Protein AF-A0A3S2BRG9-F1 (afdb_monomer_lite)

Structure (mmCIF, N/CA/C/O backbone):
data_AF-A0A3S2BRG9-F1
#
_entry.id   AF-A0A3S2BRG9-F1
#
loop_
_atom_site.group_PDB
_atom_site.id
_atom_site.type_symbol
_atom_site.label_atom_id
_atom_site.label_alt_id
_atom_site.label_comp_id
_atom_site.label_asym_id
_atom_site.label_entity_id
_atom_site.label_seq_id
_atom_site.pdbx_PDB_ins_code
_atom_site.Cartn_x
_atom_site.Cartn_y
_atom_site.Cartn_z
_atom_site.occupancy
_atom_site.B_iso_or_equiv
_atom_site.auth_seq_id
_atom_site.auth_comp_id
_atom_site.auth_asym_id
_atom_site.auth_atom_id
_atom_site.pdbx_PDB_model_num
ATOM 1 N N . MET A 1 1 ? -23.750 15.335 -2.236 1.00 50.31 1 MET A N 1
ATOM 2 C CA . MET A 1 1 ? -22.469 14.600 -2.265 1.00 50.31 1 MET A CA 1
ATOM 3 C C . MET A 1 1 ? -22.283 14.065 -0.864 1.00 50.31 1 MET A C 1
ATOM 5 O O . MET A 1 1 ? -21.958 14.849 0.019 1.00 50.31 1 MET A O 1
ATOM 9 N N . ASP A 1 2 ? -22.648 12.805 -0.635 1.00 56.81 2 ASP A N 1
ATOM 10 C CA . ASP A 1 2 ? -22.687 12.259 0.721 1.00 56.81 2 ASP A CA 1
ATOM 11 C C . ASP A 1 2 ? -21.275 12.210 1.299 1.00 56.81 2 ASP A C 1
ATOM 13 O O . ASP A 1 2 ? -20.346 11.642 0.721 1.00 56.81 2 ASP A O 1
ATOM 17 N N . MET A 1 3 ? -21.104 12.907 2.416 1.00 68.31 3 MET A N 1
ATOM 18 C CA . MET A 1 3 ? -19.856 12.940 3.158 1.00 68.31 3 MET A CA 1
ATOM 19 C C . MET A 1 3 ? -19.737 11.618 3.906 1.00 68.31 3 MET A C 1
ATOM 21 O O . MET A 1 3 ? -20.482 11.385 4.856 1.00 68.31 3 MET A O 1
ATOM 25 N N . GLU A 1 4 ? -18.812 10.754 3.481 1.00 81.81 4 GLU A N 1
ATOM 26 C CA . GLU A 1 4 ? -18.535 9.513 4.207 1.00 81.81 4 GLU A CA 1
ATOM 27 C C . GLU A 1 4 ? -18.210 9.837 5.674 1.00 81.81 4 GLU A C 1
ATOM 29 O O . GLU A 1 4 ? -17.342 10.686 5.934 1.00 81.81 4 GLU A O 1
ATOM 34 N N . PRO A 1 5 ? -18.894 9.194 6.639 1.00 88.06 5 PRO A N 1
ATOM 35 C CA . PRO A 1 5 ? -18.699 9.486 8.049 1.00 88.06 5 PRO A CA 1
ATOM 36 C C . PRO A 1 5 ? -17.269 9.144 8.474 1.00 88.06 5 PRO A C 1
ATOM 38 O O . PRO A 1 5 ? -16.594 8.307 7.869 1.00 88.06 5 PRO A O 1
ATOM 41 N N . ILE A 1 6 ? -16.797 9.783 9.544 1.00 89.75 6 ILE A N 1
ATOM 42 C CA . ILE A 1 6 ? -15.496 9.444 10.123 1.00 89.75 6 ILE A CA 1
ATOM 43 C C . ILE A 1 6 ? -15.583 8.091 10.826 1.00 89.75 6 ILE A C 1
ATOM 45 O O . ILE A 1 6 ? -16.493 7.826 11.614 1.00 89.75 6 ILE A O 1
ATOM 49 N N . GLN A 1 7 ? -14.602 7.240 10.548 1.00 93.06 7 GLN A N 1
ATOM 50 C CA . GLN A 1 7 ? -14.466 5.930 11.158 1.00 93.06 7 GLN A CA 1
ATOM 51 C C . GLN A 1 7 ? -14.282 6.038 12.675 1.00 93.06 7 GLN A C 1
ATOM 53 O O . GLN A 1 7 ? -13.471 6.815 13.182 1.00 93.06 7 GLN A O 1
ATOM 58 N N . SER A 1 8 ? -15.029 5.214 13.402 1.00 91.94 8 SER A N 1
ATOM 59 C CA . SER A 1 8 ? -14.998 5.121 14.860 1.00 91.94 8 SER A CA 1
ATOM 60 C C . SER A 1 8 ? -15.236 3.679 15.306 1.00 91.94 8 SER A C 1
ATOM 62 O O . SER A 1 8 ? -15.561 2.812 14.497 1.00 91.94 8 SER A O 1
ATOM 64 N N . LYS A 1 9 ? -15.139 3.401 16.609 1.00 89.50 9 LYS A N 1
ATOM 65 C CA . LYS A 1 9 ? -15.465 2.065 17.139 1.00 89.50 9 LYS A CA 1
ATOM 66 C C . LYS A 1 9 ? -16.903 1.651 16.791 1.00 89.50 9 LYS A C 1
ATOM 68 O O . LYS A 1 9 ? -17.124 0.526 16.348 1.00 89.50 9 LYS A O 1
ATOM 73 N N . ALA A 1 10 ? -17.852 2.587 16.859 1.00 90.88 10 ALA A N 1
ATOM 74 C CA . ALA A 1 10 ? -19.269 2.340 16.588 1.00 90.88 10 ALA A CA 1
ATOM 75 C C . ALA A 1 10 ? -19.609 2.230 15.091 1.00 90.88 10 ALA A C 1
ATOM 77 O O . ALA A 1 10 ? -20.428 1.401 14.709 1.00 90.88 10 ALA A O 1
ATOM 78 N N . ALA A 1 11 ? -18.961 3.020 14.229 1.00 90.50 11 ALA A N 1
ATOM 79 C CA . ALA A 1 11 ? -19.338 3.131 12.819 1.00 90.50 11 ALA A CA 1
ATOM 80 C C . ALA A 1 11 ? -18.137 2.975 11.881 1.00 90.50 11 ALA A C 1
ATOM 82 O O . ALA A 1 11 ? -17.040 3.462 12.153 1.00 90.50 11 ALA A O 1
ATOM 83 N N . GLN A 1 12 ? -18.341 2.276 10.766 1.00 91.31 12 GLN A N 1
ATOM 84 C CA . GLN A 1 12 ? -17.346 2.207 9.701 1.00 91.31 12 GLN A CA 1
ATOM 85 C C . GLN A 1 12 ? -17.463 3.435 8.796 1.00 91.31 12 GLN A C 1
ATOM 87 O O . GLN A 1 12 ? -18.568 3.877 8.492 1.00 91.31 12 GLN A O 1
ATOM 92 N N . GLY A 1 13 ? -16.322 3.962 8.362 1.00 92.06 13 GLY A N 1
ATOM 93 C CA . GLY A 1 13 ? -16.256 5.172 7.557 1.00 92.06 13 GLY A CA 1
ATOM 94 C C . GLY A 1 13 ? -14.854 5.399 7.001 1.00 92.06 13 GLY A C 1
ATOM 95 O O . GLY A 1 13 ? -14.056 4.459 6.926 1.00 92.06 13 GLY A O 1
ATOM 96 N N . ARG A 1 14 ? -14.541 6.642 6.638 1.00 91.88 14 ARG A N 1
ATOM 97 C CA . ARG A 1 14 ? -13.192 7.049 6.212 1.00 91.88 14 ARG A CA 1
ATOM 98 C C . ARG A 1 14 ? -12.311 7.422 7.403 1.00 91.88 14 ARG A C 1
ATOM 100 O O . ARG A 1 14 ? -12.810 7.820 8.456 1.00 91.88 14 ARG A O 1
ATOM 107 N N . VAL A 1 15 ? -10.994 7.380 7.221 1.00 91.25 15 VAL A N 1
ATOM 108 C CA . VAL A 1 15 ? -10.064 7.956 8.208 1.00 91.25 15 VAL A CA 1
ATOM 109 C C . VAL A 1 15 ? -10.177 9.487 8.179 1.00 91.25 15 VAL A C 1
ATOM 111 O O . VAL A 1 15 ? -10.446 10.081 7.130 1.00 91.25 15 VAL A O 1
ATOM 114 N N . ALA A 1 16 ? -9.986 10.142 9.324 1.00 88.50 16 ALA A N 1
ATOM 115 C CA . ALA A 1 16 ? -10.118 11.595 9.460 1.00 88.50 16 ALA A CA 1
ATOM 116 C C . ALA A 1 16 ? -9.205 12.385 8.505 1.00 88.50 16 ALA A C 1
ATOM 118 O O . ALA A 1 16 ? -9.639 13.386 7.935 1.00 88.50 16 ALA A O 1
ATOM 119 N N . ASP A 1 17 ? -7.985 11.893 8.278 1.00 86.25 17 ASP A N 1
ATOM 120 C CA . ASP A 1 17 ? -6.964 12.474 7.398 1.00 86.25 17 ASP A CA 1
ATOM 121 C C . ASP A 1 17 ? -7.082 12.028 5.923 1.00 86.25 17 ASP A C 1
ATOM 123 O O . ASP A 1 17 ? -6.202 12.327 5.115 1.00 86.25 17 ASP A O 1
ATOM 127 N N . ALA A 1 18 ? -8.140 11.299 5.555 1.00 87.56 18 ALA A N 1
ATOM 128 C CA . ALA A 1 18 ? -8.406 10.902 4.174 1.00 87.56 18 ALA A CA 1
ATOM 129 C C . ALA A 1 18 ? -9.167 11.999 3.398 1.00 87.56 18 ALA A C 1
ATOM 131 O O . ALA A 1 18 ? -10.118 12.571 3.944 1.00 87.56 18 ALA A O 1
ATOM 132 N N . PRO A 1 19 ? -8.836 12.256 2.115 1.00 84.88 19 PRO A N 1
ATOM 133 C CA . PRO A 1 19 ? -9.610 13.155 1.260 1.00 84.88 19 PRO A CA 1
ATOM 134 C C . PRO A 1 19 ? -11.066 12.692 1.093 1.00 84.88 19 PRO A C 1
ATOM 136 O O . PRO A 1 19 ? -11.342 11.501 0.925 1.00 84.88 19 PRO A O 1
ATOM 139 N N . ASN A 1 20 ? -12.008 13.639 1.077 1.00 78.88 20 ASN A N 1
ATOM 140 C CA . ASN A 1 20 ? -13.418 13.345 0.798 1.00 78.88 20 ASN A CA 1
ATOM 141 C C . ASN A 1 20 ? -13.616 12.922 -0.668 1.00 78.88 20 ASN A C 1
ATOM 143 O O . ASN A 1 20 ? -12.963 13.448 -1.567 1.00 78.88 20 ASN A O 1
ATOM 147 N N . GLY A 1 21 ? -14.537 11.986 -0.924 1.00 78.06 21 GLY A N 1
ATOM 148 C CA . GLY A 1 21 ? -14.906 11.575 -2.288 1.00 78.06 21 GLY A CA 1
ATOM 149 C C . GLY A 1 21 ? -13.833 10.778 -3.046 1.00 78.06 21 GLY A C 1
ATOM 150 O O . GLY A 1 21 ? -13.933 10.601 -4.266 1.00 78.06 21 GLY A O 1
ATOM 151 N N . HIS A 1 22 ? -12.805 10.279 -2.353 1.00 86.25 22 HIS A N 1
ATOM 152 C CA . HIS A 1 22 ? -11.752 9.484 -2.979 1.00 86.25 22 HIS A CA 1
ATOM 153 C C . HIS A 1 22 ?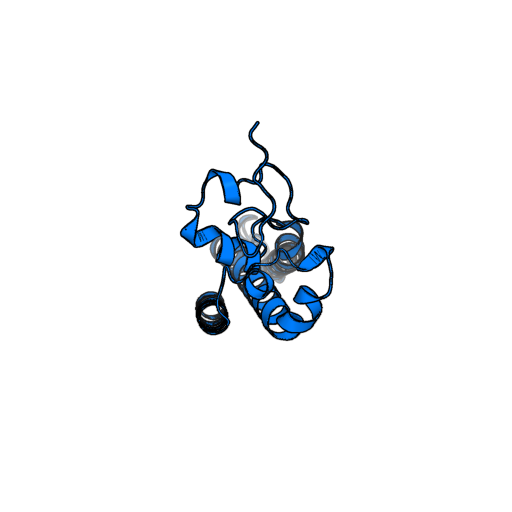 -12.320 8.211 -3.636 1.00 86.25 22 HIS A C 1
ATOM 155 O O . HIS A 1 22 ? -13.281 7.616 -3.147 1.00 86.25 22 HIS A O 1
ATOM 161 N N . TRP A 1 23 ? -11.729 7.778 -4.755 1.00 88.19 23 TRP A N 1
ATOM 162 C CA . TRP A 1 23 ? -12.231 6.640 -5.542 1.00 88.19 23 TRP A CA 1
ATOM 163 C C . TRP A 1 23 ? -12.308 5.338 -4.731 1.00 88.19 23 TRP A C 1
ATOM 165 O O . TRP A 1 23 ? -13.226 4.552 -4.932 1.00 88.19 23 TRP A O 1
ATOM 175 N N . VAL A 1 24 ? -11.401 5.158 -3.764 1.00 89.00 24 VAL A N 1
ATOM 176 C CA . VAL A 1 24 ? -11.377 4.025 -2.820 1.00 89.00 24 VAL A CA 1
ATOM 177 C C . VAL A 1 24 ? -12.746 3.802 -2.176 1.00 89.00 24 VAL A C 1
ATOM 179 O O . VAL A 1 24 ? -13.233 2.677 -2.159 1.00 89.00 24 VAL A O 1
ATOM 182 N N . TYR A 1 25 ? -13.395 4.872 -1.714 1.00 89.06 25 TYR A N 1
ATOM 183 C CA . TYR A 1 25 ? -14.687 4.798 -1.027 1.00 89.06 25 TYR A CA 1
ATOM 184 C C . TYR A 1 25 ? -15.878 4.708 -1.994 1.00 89.06 25 TYR A C 1
ATOM 186 O O . TYR A 1 25 ? -16.968 4.323 -1.594 1.00 89.06 25 TYR A O 1
ATOM 194 N N . ARG A 1 26 ? -15.680 5.033 -3.277 1.00 88.38 26 ARG A N 1
ATOM 195 C CA . ARG A 1 26 ? -16.727 4.937 -4.307 1.00 88.38 26 ARG A CA 1
ATOM 196 C C . ARG A 1 26 ? -16.772 3.572 -4.988 1.00 88.38 26 ARG A C 1
ATOM 198 O O . ARG A 1 26 ? -17.836 3.148 -5.419 1.00 88.38 26 ARG A O 1
ATOM 205 N N . VAL A 1 27 ? -15.617 2.923 -5.123 1.00 91.25 27 VAL A N 1
ATOM 206 C CA . VAL A 1 27 ? -15.453 1.720 -5.951 1.00 91.25 27 VAL A CA 1
ATOM 207 C C . VAL A 1 27 ? -15.308 0.457 -5.107 1.00 91.25 27 VAL A C 1
ATOM 209 O O . VAL A 1 27 ? -15.867 -0.577 -5.463 1.00 91.25 27 VAL A O 1
ATOM 212 N N . LEU A 1 28 ? -14.556 0.503 -4.002 1.00 92.56 28 LEU A N 1
ATOM 213 C CA . LEU A 1 28 ? -14.306 -0.702 -3.213 1.00 92.56 28 LEU A CA 1
ATOM 214 C C . LEU A 1 28 ? -15.495 -1.024 -2.299 1.00 92.56 28 LEU A C 1
ATOM 216 O O . LEU A 1 28 ? -16.104 -0.112 -1.734 1.00 92.56 28 LEU A O 1
ATOM 220 N N . PRO A 1 29 ? -15.797 -2.314 -2.071 1.00 93.56 29 PRO A N 1
ATOM 221 C CA . PRO A 1 29 ? -16.812 -2.711 -1.106 1.00 93.56 29 PRO A CA 1
ATOM 222 C C . PRO A 1 29 ? -16.367 -2.365 0.320 1.00 93.56 29 PRO A C 1
ATOM 224 O O . PRO A 1 29 ? -15.176 -2.408 0.646 1.00 93.56 29 PRO A O 1
ATOM 227 N N . ARG A 1 30 ? -17.333 -2.094 1.209 1.00 91.06 30 ARG A N 1
ATOM 228 C CA . ARG A 1 30 ? -17.068 -1.700 2.607 1.00 91.06 30 ARG A CA 1
ATOM 229 C C . ARG A 1 30 ? -16.183 -2.690 3.369 1.00 91.06 30 ARG A C 1
ATOM 231 O O . ARG A 1 30 ? -15.407 -2.278 4.223 1.00 91.06 30 ARG A O 1
ATOM 238 N N . SER A 1 31 ? -16.224 -3.980 3.043 1.00 92.50 31 SER A N 1
ATOM 239 C CA . SER A 1 31 ? -15.360 -4.999 3.658 1.00 92.50 31 SER A CA 1
ATOM 240 C C . SER A 1 31 ? -13.862 -4.798 3.381 1.00 92.50 31 SER A C 1
ATOM 242 O O . SER A 1 31 ? -13.035 -5.201 4.198 1.00 92.50 31 SER A O 1
ATOM 244 N N . VAL A 1 32 ? -13.503 -4.163 2.261 1.00 94.94 32 VAL A N 1
ATOM 245 C CA . VAL A 1 32 ? -12.109 -3.941 1.834 1.00 94.94 32 VAL A CA 1
ATOM 246 C C . VAL A 1 32 ? -11.562 -2.606 2.343 1.00 94.94 32 VAL A C 1
ATOM 248 O O . V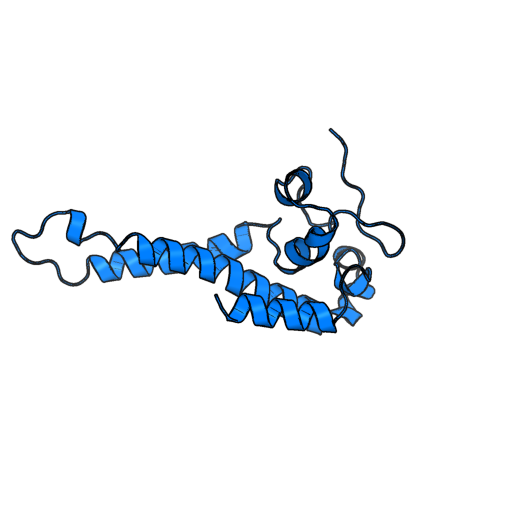AL A 1 32 ? -10.348 -2.438 2.460 1.00 94.94 32 VAL A O 1
ATOM 251 N N . TRP A 1 33 ? -12.438 -1.668 2.716 1.00 94.81 33 TRP A N 1
ATOM 252 C CA . TRP A 1 33 ? -12.039 -0.333 3.167 1.00 94.81 33 TRP A CA 1
ATOM 253 C C . TRP A 1 33 ? -10.982 -0.334 4.275 1.00 94.81 33 TRP A C 1
ATOM 255 O O . TRP A 1 33 ? -10.022 0.417 4.127 1.00 94.81 33 TRP A O 1
ATOM 265 N N . PRO A 1 34 ? -11.069 -1.163 5.337 1.00 95.31 34 PRO A N 1
ATOM 266 C CA . PRO A 1 34 ? -10.060 -1.155 6.392 1.00 95.31 34 PRO A CA 1
ATOM 267 C C . PRO A 1 34 ? -8.658 -1.468 5.854 1.00 95.31 34 PRO A C 1
ATOM 269 O O . PRO A 1 34 ? -7.695 -0.833 6.261 1.00 95.31 34 PRO A O 1
ATOM 272 N N . TYR A 1 35 ? -8.537 -2.378 4.885 1.00 96.50 35 TYR A N 1
ATOM 273 C CA . TYR A 1 35 ? -7.253 -2.746 4.279 1.00 96.50 35 TYR A CA 1
ATOM 274 C C . TYR A 1 35 ? -6.744 -1.685 3.304 1.00 96.50 35 TYR A C 1
ATOM 276 O O . TYR A 1 35 ? -5.568 -1.335 3.336 1.00 96.50 35 TYR A O 1
ATOM 284 N N . ALA A 1 36 ? -7.631 -1.107 2.489 1.00 95.19 36 ALA A N 1
ATOM 285 C CA . ALA A 1 36 ? -7.275 0.008 1.612 1.00 95.19 36 ALA A CA 1
ATOM 286 C C . ALA A 1 36 ? -6.809 1.240 2.414 1.00 95.19 36 ALA A C 1
ATOM 288 O O . ALA A 1 36 ? -5.879 1.937 2.005 1.00 95.19 36 ALA A O 1
ATOM 289 N N . GLN A 1 37 ? -7.425 1.477 3.577 1.00 95.31 37 GLN A N 1
ATOM 290 C CA . GLN A 1 37 ? -7.035 2.525 4.518 1.00 95.31 37 GLN A CA 1
ATOM 291 C C . GLN A 1 37 ? -5.696 2.220 5.201 1.00 95.31 37 GLN A C 1
ATOM 293 O O . GLN A 1 37 ? -4.876 3.130 5.298 1.00 95.31 37 GLN A O 1
ATOM 298 N N . LEU A 1 38 ? -5.445 0.972 5.625 1.00 96.06 38 LEU A N 1
ATOM 299 C CA . LEU A 1 38 ? -4.140 0.543 6.157 1.00 96.06 38 LEU A CA 1
ATOM 300 C C . LEU A 1 38 ? -3.028 0.742 5.118 1.00 96.06 38 LEU A C 1
ATOM 302 O O . LEU A 1 38 ? -1.996 1.346 5.406 1.00 96.06 38 LEU A O 1
ATOM 306 N N . ALA A 1 39 ? -3.286 0.337 3.872 1.00 96.06 39 ALA A N 1
ATOM 307 C CA . ALA A 1 39 ? -2.349 0.486 2.764 1.00 96.06 39 ALA A CA 1
ATOM 308 C C . ALA A 1 39 ? -2.223 1.923 2.227 1.00 96.06 39 ALA A C 1
ATOM 310 O O . ALA A 1 39 ? -1.436 2.170 1.312 1.00 96.06 39 ALA A O 1
ATOM 311 N N . ARG A 1 40 ? -2.997 2.875 2.763 1.00 94.94 40 ARG A N 1
ATOM 312 C CA . ARG A 1 40 ? -3.017 4.282 2.331 1.00 94.94 40 ARG A CA 1
ATOM 313 C C . ARG A 1 40 ? -3.347 4.468 0.844 1.00 94.94 40 ARG A C 1
ATOM 315 O O . ARG A 1 40 ? -2.907 5.444 0.238 1.00 94.94 40 ARG A O 1
ATOM 322 N N . TRP A 1 41 ? -4.155 3.587 0.249 1.00 93.88 41 TRP A N 1
ATOM 323 C CA . TRP A 1 41 ? -4.575 3.710 -1.159 1.00 93.88 41 TRP A CA 1
ATOM 324 C C . TRP A 1 41 ? -5.392 4.977 -1.429 1.00 93.88 41 TRP A C 1
ATOM 326 O O . TRP A 1 41 ? -5.440 5.471 -2.552 1.00 93.88 41 TRP A O 1
ATOM 336 N N . ASP A 1 42 ? -6.000 5.525 -0.384 1.00 91.88 42 ASP A N 1
ATOM 337 C CA . ASP A 1 42 ? -6.721 6.791 -0.369 1.00 91.88 42 ASP A CA 1
ATOM 338 C C . ASP A 1 42 ? -5.822 8.042 -0.304 1.00 91.88 42 ASP A C 1
ATOM 340 O O . ASP A 1 42 ? -6.321 9.160 -0.423 1.00 91.88 42 ASP A O 1
ATOM 344 N N . ARG A 1 43 ? -4.502 7.875 -0.128 1.00 91.38 43 ARG A N 1
ATOM 345 C CA . ARG A 1 43 ? -3.497 8.956 -0.069 1.00 91.38 43 ARG A CA 1
ATOM 346 C C . ARG A 1 43 ? -2.342 8.656 -1.035 1.00 91.38 43 ARG A C 1
ATOM 348 O O . ARG A 1 43 ? -1.259 8.244 -0.606 1.00 91.38 43 ARG A O 1
ATOM 355 N N . PRO A 1 44 ? -2.548 8.866 -2.348 1.00 89.50 44 PRO A N 1
ATOM 356 C CA . PRO A 1 44 ? -1.680 8.301 -3.375 1.00 89.50 44 PRO A CA 1
ATOM 357 C C . PRO A 1 44 ? -0.265 8.879 -3.424 1.00 89.50 44 PRO A C 1
ATOM 359 O O . PRO A 1 44 ? 0.659 8.199 -3.864 1.00 89.50 44 PRO A O 1
ATOM 362 N N . ILE A 1 45 ? -0.073 10.091 -2.896 1.00 93.44 45 ILE A N 1
ATOM 363 C CA . ILE A 1 45 ? 1.224 10.784 -2.837 1.00 93.44 45 ILE A CA 1
ATOM 364 C C . ILE A 1 45 ? 2.319 9.861 -2.283 1.00 93.44 45 ILE A C 1
ATOM 366 O O . ILE A 1 45 ? 3.438 9.841 -2.784 1.00 93.44 45 ILE A O 1
ATOM 370 N N . GLY A 1 46 ? 1.992 9.047 -1.276 1.00 93.19 46 GLY A N 1
ATOM 371 C CA . GLY A 1 46 ? 2.966 8.192 -0.614 1.00 93.19 46 GLY A CA 1
ATOM 372 C C . GLY A 1 46 ? 3.615 7.135 -1.512 1.00 93.19 46 GLY A C 1
ATOM 373 O O . GLY A 1 46 ? 4.827 6.941 -1.427 1.00 93.19 46 GLY A O 1
ATOM 374 N N . TRP A 1 47 ? 2.835 6.445 -2.347 1.00 94.94 47 TRP A N 1
ATOM 375 C CA . TRP A 1 47 ? 3.375 5.437 -3.268 1.00 94.94 47 TRP A CA 1
ATOM 376 C C . TRP A 1 47 ? 3.856 6.065 -4.579 1.00 94.94 47 TRP A C 1
ATOM 378 O O . TRP A 1 47 ? 4.780 5.541 -5.190 1.00 94.94 47 TRP A O 1
ATOM 388 N N . GLN A 1 48 ? 3.322 7.227 -4.975 1.00 96.38 48 GLN A N 1
ATOM 389 C CA . GLN A 1 48 ? 3.844 8.001 -6.107 1.00 96.38 48 GLN A CA 1
ATOM 390 C C . GLN A 1 48 ? 5.293 8.436 -5.861 1.00 96.38 48 GLN A C 1
ATOM 392 O O . GLN A 1 48 ? 6.140 8.264 -6.732 1.00 96.38 48 GLN A O 1
ATOM 397 N N . LEU A 1 49 ? 5.595 8.938 -4.657 1.00 96.38 49 LEU A N 1
ATOM 398 C CA . LEU A 1 49 ? 6.958 9.317 -4.269 1.00 96.38 49 LEU A CA 1
ATOM 399 C C . LEU A 1 49 ? 7.939 8.137 -4.299 1.00 96.38 49 LEU A C 1
ATOM 401 O O . LEU A 1 49 ? 9.122 8.348 -4.541 1.00 96.38 49 LEU A O 1
ATOM 405 N N . LEU A 1 50 ? 7.458 6.910 -4.074 1.00 95.88 50 LEU A N 1
ATOM 406 C CA . LEU A 1 50 ? 8.274 5.702 -4.190 1.00 95.88 50 LEU A CA 1
ATOM 407 C C . LEU A 1 50 ? 8.459 5.276 -5.656 1.00 95.88 50 LEU A C 1
ATOM 409 O O . LEU A 1 50 ? 9.531 4.821 -6.035 1.00 95.88 50 LEU A O 1
ATOM 413 N N . LEU A 1 51 ? 7.430 5.459 -6.485 1.00 97.81 51 LEU A N 1
ATOM 414 C CA . LEU A 1 51 ? 7.417 5.065 -7.892 1.00 97.81 51 LEU A CA 1
ATOM 415 C C . LEU A 1 51 ? 8.342 5.911 -8.775 1.00 97.81 51 LEU A C 1
ATOM 417 O O . LEU A 1 51 ? 9.046 5.365 -9.623 1.00 97.81 51 LEU A O 1
ATOM 421 N N . TRP A 1 52 ? 8.324 7.236 -8.597 1.00 97.19 52 TRP A N 1
ATOM 422 C CA . TRP A 1 52 ? 9.059 8.168 -9.461 1.00 97.19 52 TRP A CA 1
ATOM 423 C C . TRP A 1 52 ? 10.558 7.840 -9.566 1.00 97.19 52 TRP A C 1
ATOM 425 O O . TRP A 1 52 ? 11.038 7.686 -10.693 1.00 97.19 52 TRP A O 1
ATOM 435 N N . PRO A 1 53 ? 11.294 7.644 -8.451 1.00 96.69 53 PRO A N 1
ATOM 436 C CA . PRO A 1 53 ? 12.693 7.233 -8.511 1.00 96.69 53 PRO A CA 1
ATOM 437 C C . PRO A 1 53 ? 12.896 5.898 -9.232 1.00 96.69 53 PRO A C 1
ATOM 439 O O . PRO A 1 53 ? 13.819 5.783 -10.032 1.00 96.69 53 PRO A O 1
ATOM 442 N N . CYS A 1 54 ? 12.024 4.906 -9.014 1.00 96.69 54 CYS A N 1
ATOM 443 C CA . CYS A 1 54 ? 12.129 3.604 -9.677 1.00 96.69 54 CYS A CA 1
ATOM 444 C C . CYS A 1 54 ? 12.009 3.720 -11.202 1.00 96.69 54 CYS A C 1
ATOM 446 O O . CYS A 1 54 ? 12.791 3.116 -11.935 1.00 96.69 54 CYS A O 1
ATOM 448 N N . TRP A 1 55 ? 11.060 4.518 -11.693 1.00 97.62 55 TRP A N 1
ATOM 449 C CA . TRP A 1 55 ? 10.894 4.738 -13.130 1.00 97.62 55 TRP A CA 1
ATOM 450 C C . TRP A 1 55 ? 12.034 5.554 -13.741 1.00 97.62 55 TRP A C 1
ATOM 452 O O . TRP A 1 55 ? 12.469 5.238 -14.848 1.00 97.62 55 TRP A O 1
ATOM 462 N N . TRP A 1 56 ? 12.573 6.544 -13.024 1.00 96.81 56 TRP A N 1
ATOM 463 C CA . TRP A 1 56 ? 13.783 7.247 -13.463 1.00 96.81 56 TRP A CA 1
ATOM 464 C C . TRP A 1 56 ? 14.983 6.307 -13.551 1.00 96.81 56 TRP A C 1
ATOM 466 O O . TRP A 1 56 ? 15.681 6.308 -14.562 1.00 96.81 56 TRP A O 1
ATOM 476 N N . SER A 1 57 ? 15.191 5.458 -12.544 1.00 96.25 57 SER A N 1
ATOM 477 C CA . SER A 1 57 ? 16.249 4.447 -12.573 1.00 96.25 57 SER A CA 1
ATOM 478 C C . SER A 1 57 ? 16.066 3.459 -13.725 1.00 96.25 57 SER A C 1
ATOM 480 O O . SER A 1 57 ? 17.043 3.130 -14.393 1.00 96.25 57 SER A O 1
ATOM 482 N N . ALA A 1 58 ? 14.833 3.029 -14.009 1.00 96.25 58 ALA A N 1
ATOM 483 C CA . ALA A 1 58 ? 14.541 2.153 -15.143 1.00 96.25 58 ALA A CA 1
ATOM 484 C C . ALA A 1 58 ? 14.870 2.822 -16.488 1.00 96.25 58 ALA A C 1
ATOM 486 O O . ALA A 1 58 ? 15.470 2.190 -17.355 1.00 96.25 58 ALA A O 1
ATOM 487 N N . ALA A 1 59 ? 14.518 4.102 -16.649 1.00 94.88 59 ALA A N 1
ATOM 488 C CA . ALA A 1 59 ? 14.844 4.867 -17.849 1.00 94.88 59 ALA A CA 1
ATOM 489 C C . ALA A 1 59 ? 16.361 5.033 -18.028 1.00 94.88 59 ALA A C 1
ATOM 491 O O . ALA A 1 59 ? 16.882 4.742 -19.101 1.00 94.88 59 ALA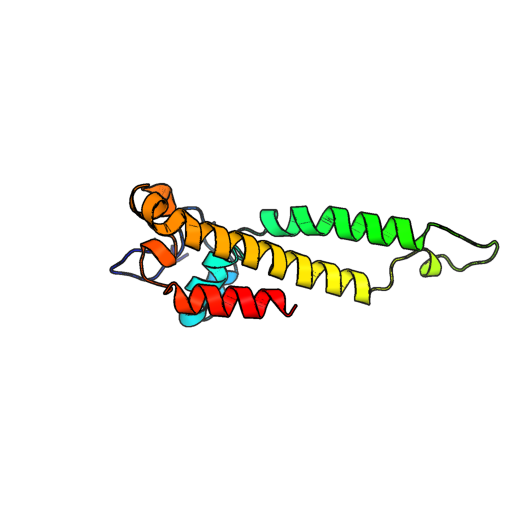 A O 1
ATOM 492 N N . LEU A 1 60 ? 17.076 5.414 -16.964 1.00 95.19 60 LEU A N 1
ATOM 493 C CA . LEU A 1 60 ? 18.535 5.548 -16.986 1.00 95.19 60 LEU A CA 1
ATOM 494 C C . LEU A 1 60 ? 19.233 4.222 -17.314 1.00 95.19 60 LEU A C 1
ATOM 496 O O . LEU A 1 60 ? 20.195 4.211 -18.080 1.00 95.19 60 LEU A O 1
ATOM 500 N N . ALA A 1 61 ? 18.742 3.108 -16.763 1.00 94.69 61 ALA A N 1
ATOM 501 C CA . ALA A 1 61 ? 19.279 1.780 -17.038 1.00 94.69 61 ALA A CA 1
ATOM 502 C C . ALA A 1 61 ? 19.072 1.364 -18.503 1.00 94.69 61 ALA A C 1
ATOM 504 O O . ALA A 1 61 ? 19.990 0.818 -19.114 1.00 94.69 61 ALA A O 1
ATOM 505 N N . ALA A 1 62 ? 17.901 1.652 -19.081 1.00 93.44 62 ALA A N 1
ATOM 506 C CA . ALA A 1 62 ? 17.610 1.350 -20.483 1.00 93.44 62 ALA A CA 1
ATOM 507 C C . ALA A 1 62 ? 18.503 2.144 -21.452 1.00 93.44 62 ALA A C 1
ATOM 509 O O . ALA A 1 62 ? 18.914 1.623 -22.485 1.00 93.44 62 ALA A O 1
ATOM 510 N N . SER A 1 63 ? 18.866 3.378 -21.094 1.00 92.38 63 SER A N 1
ATOM 511 C CA . SER A 1 63 ? 19.716 4.243 -21.917 1.00 92.38 63 SER A CA 1
ATOM 512 C C . SER A 1 63 ? 21.217 4.156 -21.602 1.00 92.38 63 SER A C 1
ATOM 514 O O . SER A 1 63 ? 21.980 4.976 -22.106 1.00 92.38 63 SER A O 1
ATOM 516 N N . ALA A 1 64 ? 21.664 3.228 -20.749 1.00 93.44 64 ALA A N 1
ATOM 517 C CA . ALA A 1 64 ? 23.035 3.234 -20.224 1.00 93.44 64 ALA A CA 1
ATOM 518 C C . ALA A 1 64 ? 24.115 2.860 -21.259 1.00 93.44 64 ALA A C 1
ATOM 520 O O . ALA A 1 64 ? 25.248 3.328 -21.154 1.00 93.44 64 ALA A O 1
ATOM 521 N N . TYR A 1 65 ? 23.780 2.031 -22.255 1.00 89.44 65 TYR A N 1
ATOM 522 C CA . TYR A 1 65 ? 24.741 1.500 -23.234 1.00 89.44 65 TYR A CA 1
ATOM 523 C C . TYR A 1 65 ? 24.190 1.526 -24.671 1.00 89.44 65 TYR A C 1
ATOM 525 O O . TYR A 1 65 ? 23.983 0.463 -25.263 1.00 89.44 65 TYR A O 1
ATOM 533 N N . PRO A 1 66 ? 23.938 2.715 -25.247 1.00 89.62 66 PRO A N 1
ATOM 534 C CA . PRO A 1 66 ? 23.420 2.822 -26.606 1.00 89.62 66 PRO A CA 1
ATOM 535 C C . PRO A 1 66 ? 24.476 2.388 -27.632 1.00 89.62 66 PRO A C 1
ATOM 537 O O . PRO A 1 66 ? 25.653 2.748 -27.511 1.00 89.62 66 PRO A O 1
ATOM 540 N N . ARG A 1 67 ? 24.067 1.653 -28.671 1.00 89.31 67 ARG A N 1
ATOM 541 C CA . ARG A 1 67 ? 24.926 1.329 -29.820 1.00 89.31 67 ARG A CA 1
ATOM 542 C C . ARG A 1 67 ? 24.551 2.189 -31.032 1.00 89.31 67 ARG A C 1
ATOM 544 O O . ARG A 1 67 ? 23.378 2.508 -31.227 1.00 89.31 67 ARG A O 1
ATOM 551 N N . PRO A 1 68 ? 25.522 2.571 -31.882 1.00 89.69 68 PRO A N 1
ATOM 552 C CA . PRO A 1 68 ? 25.219 3.258 -33.133 1.00 89.69 68 PRO A CA 1
ATOM 553 C C . PRO A 1 68 ? 24.257 2.434 -34.000 1.00 89.69 68 PRO A C 1
ATOM 555 O O . PRO A 1 68 ? 24.525 1.269 -34.282 1.00 89.69 68 PRO A O 1
ATOM 558 N N . GLY A 1 69 ? 23.150 3.047 -34.426 1.00 89.94 69 GLY A N 1
ATOM 559 C CA . GLY A 1 69 ? 22.107 2.388 -35.221 1.00 89.94 69 GLY A CA 1
ATOM 560 C C . GLY A 1 69 ? 20.974 1.751 -34.408 1.00 89.94 69 GLY A C 1
ATOM 561 O O . GLY A 1 69 ? 20.022 1.257 -35.011 1.00 89.94 69 GLY A O 1
ATOM 562 N N . 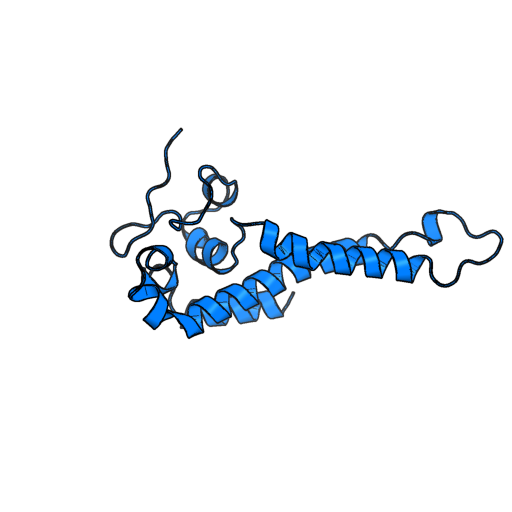ASP A 1 70 ? 21.033 1.790 -33.073 1.00 89.69 70 ASP A N 1
ATOM 563 C CA . ASP A 1 70 ? 19.942 1.300 -32.233 1.00 89.69 70 ASP A CA 1
ATOM 564 C C . ASP A 1 70 ? 18.649 2.121 -32.444 1.00 89.69 70 ASP A C 1
ATOM 566 O O . ASP A 1 70 ? 18.691 3.358 -32.473 1.00 89.69 70 ASP A O 1
ATOM 570 N N . PRO A 1 71 ? 17.476 1.470 -32.568 1.00 91.00 71 PRO A N 1
ATOM 571 C CA . PRO A 1 71 ? 16.195 2.167 -32.627 1.00 91.00 71 PRO A CA 1
ATOM 572 C C . PRO A 1 71 ? 15.920 2.934 -31.330 1.00 91.00 71 PRO A C 1
ATOM 574 O O . PRO A 1 71 ? 16.169 2.416 -30.251 1.00 91.00 71 PRO A O 1
ATOM 577 N N . LEU A 1 72 ? 15.273 4.102 -31.401 1.00 87.56 72 LEU A N 1
ATOM 578 C CA . LEU A 1 72 ? 14.929 4.903 -30.210 1.00 87.56 72 LEU A CA 1
ATOM 579 C C . LEU A 1 72 ? 14.170 4.099 -29.130 1.00 87.56 72 LEU A C 1
ATOM 581 O O . LEU A 1 72 ? 14.324 4.342 -27.938 1.00 87.56 72 LEU A O 1
ATOM 585 N N . LEU A 1 73 ? 13.368 3.117 -29.551 1.00 89.31 73 LEU A N 1
ATOM 586 C CA . LEU A 1 73 ? 12.616 2.224 -28.667 1.00 89.31 73 LEU A CA 1
ATOM 587 C C . LEU A 1 73 ? 13.507 1.373 -27.746 1.00 89.31 73 LEU A C 1
ATOM 589 O O . LEU A 1 73 ? 13.047 1.016 -26.666 1.00 89.31 73 LEU A O 1
ATOM 593 N N . SER A 1 74 ? 14.750 1.053 -28.129 1.00 87.31 74 SER A N 1
ATOM 594 C CA . SER A 1 74 ? 15.666 0.283 -27.270 1.00 87.31 74 SER A CA 1
ATOM 595 C C . SER A 1 74 ? 16.195 1.097 -26.087 1.00 87.31 74 SER A C 1
ATOM 597 O O . SER A 1 74 ? 16.648 0.514 -25.107 1.00 87.31 74 SER A O 1
ATOM 599 N N . LEU A 1 75 ? 16.094 2.429 -26.153 1.00 91.12 75 LEU A N 1
ATOM 600 C CA . LEU A 1 75 ? 16.485 3.345 -25.079 1.00 91.12 75 LEU A CA 1
ATOM 601 C C . LEU A 1 75 ? 15.384 3.526 -24.028 1.00 91.12 75 LEU A C 1
ATOM 603 O O . LEU A 1 75 ? 15.586 4.226 -23.036 1.00 91.12 75 LEU A O 1
ATOM 607 N N . LEU A 1 76 ? 14.207 2.932 -24.247 1.00 93.94 76 LEU A N 1
ATOM 608 C CA . LEU A 1 76 ? 13.095 2.983 -23.310 1.00 93.94 76 LEU A CA 1
ATOM 609 C C . LEU A 1 76 ? 13.081 1.737 -22.417 1.00 93.94 76 LEU A C 1
ATOM 611 O O . LEU A 1 76 ? 13.365 0.630 -22.880 1.00 93.94 76 LEU A O 1
ATOM 615 N N . PRO A 1 77 ? 12.703 1.881 -21.136 1.00 94.19 77 PRO A N 1
ATOM 616 C CA . PRO A 1 77 ? 12.532 0.736 -20.260 1.00 94.19 77 PRO A CA 1
ATOM 617 C C . PRO A 1 77 ? 11.419 -0.167 -20.789 1.00 94.19 77 PRO A C 1
ATOM 619 O O . PRO A 1 77 ? 10.372 0.307 -21.238 1.00 94.19 77 PRO A O 1
ATOM 622 N N . ALA A 1 78 ? 11.628 -1.482 -20.696 1.00 93.31 78 ALA A N 1
ATOM 623 C CA . ALA A 1 78 ? 10.605 -2.436 -21.093 1.00 93.31 78 ALA A CA 1
ATOM 624 C C . ALA A 1 78 ? 9.312 -2.174 -20.288 1.00 93.31 78 ALA A C 1
ATOM 626 O O . ALA A 1 78 ? 9.381 -2.094 -19.055 1.00 93.31 78 ALA A O 1
ATOM 627 N N . PRO A 1 79 ? 8.132 -2.078 -20.935 1.00 94.88 79 PRO A N 1
ATOM 628 C CA . PRO A 1 79 ? 6.887 -1.691 -20.262 1.00 94.88 79 PRO A CA 1
ATOM 629 C C . PRO A 1 79 ? 6.542 -2.554 -19.046 1.00 94.88 79 PRO A C 1
ATOM 631 O O . PRO A 1 79 ? 5.971 -2.068 -18.073 1.00 94.88 79 PRO A O 1
ATOM 634 N N . TRP A 1 80 ? 6.934 -3.828 -19.071 1.00 95.88 80 TRP A N 1
ATOM 635 C CA . TRP A 1 80 ? 6.683 -4.755 -17.974 1.00 95.88 80 TRP A CA 1
ATOM 636 C C . TRP A 1 80 ? 7.406 -4.351 -16.675 1.00 95.88 80 TRP A C 1
ATOM 638 O O . TRP A 1 80 ? 6.810 -4.446 -15.605 1.00 95.88 80 TRP A O 1
ATOM 648 N N . TYR A 1 81 ? 8.636 -3.820 -16.751 1.00 95.44 81 TYR A N 1
ATOM 649 C CA . TYR A 1 81 ? 9.357 -3.327 -15.572 1.00 95.44 81 TYR A CA 1
ATOM 650 C C . TYR A 1 81 ? 8.650 -2.120 -14.957 1.00 95.44 81 TYR A C 1
ATOM 652 O O . TYR A 1 81 ? 8.581 -2.002 -13.737 1.00 95.44 81 TYR A O 1
ATOM 660 N N . LEU A 1 82 ? 8.080 -1.239 -15.785 1.00 97.50 82 LEU A N 1
ATOM 661 C CA . LEU A 1 82 ? 7.318 -0.089 -15.297 1.00 97.50 82 LEU A CA 1
ATOM 662 C C . LEU A 1 82 ? 6.074 -0.536 -14.520 1.00 97.50 82 LEU A C 1
ATOM 664 O O . LEU A 1 82 ? 5.790 0.017 -13.456 1.00 97.50 82 LEU A O 1
ATOM 668 N N . VAL A 1 83 ? 5.372 -1.557 -15.023 1.00 97.69 83 VAL A N 1
ATOM 669 C CA . VAL A 1 83 ? 4.208 -2.155 -14.351 1.00 97.69 83 VAL A CA 1
ATOM 670 C C . VAL A 1 83 ? 4.612 -2.835 -13.044 1.00 97.69 83 VAL A C 1
ATOM 672 O O . VAL A 1 83 ? 3.936 -2.630 -12.037 1.00 97.69 83 VAL A O 1
ATOM 675 N N . LEU A 1 84 ? 5.722 -3.582 -13.028 1.00 96.62 84 LEU A N 1
ATOM 676 C CA . LEU A 1 84 ? 6.245 -4.165 -11.793 1.00 96.62 84 LEU A CA 1
ATOM 677 C C . LEU A 1 84 ? 6.563 -3.093 -10.754 1.00 96.62 84 LEU A C 1
ATOM 679 O O . LEU A 1 84 ? 6.062 -3.166 -9.639 1.00 96.62 84 LEU A O 1
ATOM 683 N N . PHE A 1 85 ? 7.334 -2.065 -11.118 1.00 97.19 85 PHE A N 1
ATOM 684 C CA . PHE A 1 85 ? 7.667 -0.988 -10.186 1.00 97.19 85 PHE A CA 1
ATOM 685 C C . PHE A 1 85 ? 6.422 -0.270 -9.666 1.00 97.19 85 PHE A C 1
ATOM 687 O O . PHE A 1 85 ? 6.381 0.087 -8.492 1.00 97.19 85 PHE A O 1
ATOM 694 N N . LEU A 1 86 ? 5.389 -0.099 -10.496 1.00 97.56 86 LEU A N 1
ATOM 695 C CA . LEU A 1 86 ? 4.102 0.445 -10.064 1.00 97.56 86 LEU A CA 1
ATOM 696 C C . LEU A 1 86 ? 3.422 -0.456 -9.027 1.00 97.56 86 LEU A C 1
ATOM 698 O O . LEU A 1 86 ? 3.039 0.027 -7.958 1.00 97.56 86 LEU A O 1
ATOM 702 N N . ALA A 1 87 ? 3.281 -1.747 -9.327 1.00 97.19 87 ALA A N 1
ATOM 703 C CA . ALA A 1 87 ? 2.649 -2.710 -8.432 1.00 97.19 87 ALA A CA 1
ATOM 704 C C . ALA A 1 87 ? 3.409 -2.813 -7.100 1.00 97.19 87 ALA A C 1
ATOM 706 O O . ALA A 1 87 ? 2.808 -2.651 -6.034 1.00 97.19 87 ALA A O 1
ATOM 707 N N . SER A 1 88 ? 4.733 -2.972 -7.158 1.00 95.75 88 SER A N 1
ATOM 708 C CA . SER A 1 88 ? 5.592 -3.053 -5.978 1.00 95.75 88 SER A CA 1
ATOM 709 C C . SER A 1 88 ? 5.618 -1.741 -5.195 1.00 95.75 88 SER A C 1
ATOM 711 O O . SER A 1 88 ? 5.609 -1.784 -3.972 1.00 95.75 88 SER A O 1
ATOM 713 N N . ALA A 1 89 ? 5.581 -0.564 -5.832 1.00 97.38 89 ALA A N 1
ATOM 714 C CA . ALA A 1 89 ? 5.526 0.706 -5.102 1.00 97.38 89 ALA A CA 1
ATOM 715 C C . ALA A 1 89 ? 4.231 0.841 -4.283 1.00 97.38 89 ALA A C 1
ATOM 717 O O . ALA A 1 89 ? 4.267 1.265 -3.124 1.00 97.38 89 ALA A O 1
ATOM 718 N N . ILE A 1 90 ? 3.090 0.447 -4.859 1.00 97.25 90 ILE A N 1
ATOM 719 C CA . ILE A 1 90 ? 1.796 0.439 -4.162 1.00 97.25 90 ILE A CA 1
ATOM 720 C C . ILE A 1 90 ? 1.804 -0.597 -3.028 1.00 97.25 90 ILE A C 1
ATOM 722 O O . ILE A 1 90 ? 1.382 -0.283 -1.910 1.00 97.25 90 ILE A O 1
ATOM 726 N N . ALA A 1 91 ? 2.297 -1.809 -3.294 1.00 96.88 91 ALA A N 1
ATOM 727 C CA . ALA A 1 91 ? 2.340 -2.895 -2.319 1.00 96.88 91 ALA A CA 1
ATOM 728 C C . ALA A 1 91 ? 3.312 -2.603 -1.165 1.00 96.88 91 ALA A C 1
ATOM 730 O O . ALA A 1 91 ? 2.903 -2.641 -0.007 1.00 96.88 91 ALA A O 1
ATOM 731 N N . MET A 1 92 ? 4.555 -2.216 -1.465 1.00 96.31 92 MET A N 1
ATOM 732 C CA . MET A 1 92 ? 5.605 -1.911 -0.487 1.00 96.31 92 MET A CA 1
ATOM 733 C C . MET A 1 92 ? 5.226 -0.724 0.399 1.00 96.31 92 MET A C 1
ATOM 735 O O . MET A 1 92 ? 5.360 -0.788 1.623 1.00 96.31 92 MET A O 1
ATOM 739 N N . ARG A 1 93 ? 4.685 0.355 -0.190 1.00 97.25 93 ARG A N 1
ATOM 740 C CA . ARG A 1 93 ? 4.163 1.478 0.600 1.00 97.25 93 ARG A CA 1
ATOM 741 C C . ARG A 1 93 ? 3.023 1.020 1.504 1.00 97.25 93 ARG A C 1
ATOM 743 O O . ARG A 1 93 ? 2.981 1.412 2.670 1.00 97.25 93 ARG A O 1
ATOM 750 N N . GLY A 1 94 ? 2.116 0.204 0.972 1.00 96.94 94 GLY A N 1
ATOM 751 C CA . GLY A 1 94 ? 0.995 -0.332 1.726 1.00 96.94 94 GLY A CA 1
ATOM 752 C C . GLY A 1 94 ? 1.430 -1.213 2.900 1.00 96.94 94 GLY A C 1
ATOM 753 O O . GLY A 1 94 ? 0.902 -1.048 4.001 1.00 96.94 94 GLY A O 1
ATOM 754 N N . ALA A 1 95 ? 2.423 -2.078 2.693 1.00 97.38 95 ALA A N 1
ATOM 755 C CA . ALA A 1 95 ? 2.993 -2.944 3.720 1.00 97.38 95 ALA A CA 1
ATOM 756 C C . ALA A 1 95 ? 3.674 -2.127 4.819 1.00 97.38 95 ALA A C 1
ATOM 758 O O . ALA A 1 95 ? 3.365 -2.309 5.996 1.00 97.38 95 ALA A O 1
ATOM 759 N N . GLY A 1 96 ? 4.520 -1.163 4.443 1.00 97.06 96 GLY A N 1
ATOM 760 C CA . GLY A 1 96 ? 5.186 -0.276 5.397 1.00 97.06 96 GLY A CA 1
ATOM 761 C C . GLY A 1 96 ? 4.196 0.540 6.233 1.00 97.06 96 GLY A C 1
ATOM 762 O O . GLY A 1 96 ? 4.334 0.623 7.449 1.00 97.06 96 GLY A O 1
ATOM 763 N N . CYS A 1 97 ? 3.144 1.091 5.618 1.00 96.56 97 CYS A N 1
ATOM 764 C CA . CYS A 1 97 ? 2.112 1.817 6.364 1.00 96.56 97 CYS A CA 1
ATOM 765 C C . CYS A 1 97 ? 1.288 0.908 7.285 1.00 96.56 97 CYS A C 1
ATOM 767 O O . CYS A 1 97 ? 0.984 1.310 8.405 1.00 96.56 97 CYS A O 1
ATOM 769 N N . THR A 1 98 ? 0.960 -0.308 6.846 1.00 97.31 98 THR A N 1
ATOM 770 C CA . THR A 1 98 ? 0.239 -1.282 7.681 1.00 97.31 98 THR A CA 1
ATOM 771 C C . THR A 1 98 ? 1.089 -1.719 8.872 1.00 97.31 98 THR A C 1
ATOM 773 O O . THR A 1 98 ? 0.570 -1.850 9.979 1.00 97.31 98 THR A O 1
ATOM 776 N N . TYR A 1 99 ? 2.392 -1.916 8.660 1.00 97.81 99 TYR A N 1
ATOM 777 C CA . TYR A 1 99 ? 3.335 -2.237 9.726 1.00 97.81 99 TYR A CA 1
ATOM 778 C C . TYR A 1 99 ? 3.455 -1.091 10.736 1.00 97.81 99 TYR A C 1
ATOM 780 O O . TYR A 1 99 ? 3.358 -1.337 11.935 1.00 97.81 99 TYR A O 1
ATOM 788 N N . ASN A 1 100 ? 3.571 0.157 10.271 1.00 96.75 100 ASN A N 1
ATOM 789 C CA . ASN A 1 100 ? 3.592 1.323 11.157 1.00 96.75 100 ASN A CA 1
ATOM 790 C C . ASN A 1 100 ? 2.320 1.403 12.009 1.00 96.75 100 ASN A C 1
ATOM 792 O O . ASN A 1 100 ? 2.413 1.483 13.225 1.00 96.75 100 ASN A O 1
ATOM 796 N N . ASP A 1 101 ? 1.136 1.277 11.399 1.00 95.88 101 ASP A N 1
ATOM 797 C CA . ASP A 1 101 ? -0.136 1.292 12.137 1.00 95.88 101 ASP A CA 1
ATOM 798 C C . ASP A 1 101 ? -0.224 0.139 13.174 1.00 95.88 101 ASP A C 1
ATOM 800 O O . ASP A 1 101 ? -0.929 0.263 14.175 1.00 95.88 101 ASP A O 1
ATOM 804 N N . LEU A 1 102 ? 0.474 -0.985 12.958 1.00 96.69 102 LEU A N 1
ATOM 805 C CA . LEU A 1 102 ? 0.527 -2.116 13.894 1.00 96.69 102 LEU A CA 1
ATOM 806 C C . LEU A 1 102 ? 1.442 -1.850 15.099 1.00 96.69 102 LEU A C 1
ATOM 808 O O . LEU A 1 102 ? 1.132 -2.271 16.219 1.00 96.69 102 LEU A O 1
ATOM 812 N N . VAL A 1 103 ? 2.578 -1.195 14.862 1.00 96.88 103 VAL A N 1
ATOM 813 C CA . VAL A 1 103 ? 3.523 -0.802 15.915 1.00 96.88 103 VAL A CA 1
ATOM 814 C C . VAL A 1 103 ? 2.963 0.371 16.721 1.00 96.88 103 VAL A C 1
ATOM 816 O O . VAL A 1 103 ? 3.062 0.368 17.945 1.00 96.88 103 VAL A O 1
ATOM 819 N N . ASP A 1 104 ? 2.296 1.311 16.053 1.00 95.75 104 ASP A N 1
ATOM 820 C CA . ASP A 1 104 ? 1.804 2.556 16.642 1.00 95.75 104 ASP A CA 1
ATOM 821 C C . ASP A 1 104 ? 0.386 2.440 17.238 1.00 95.75 104 ASP A C 1
ATOM 823 O O . ASP A 1 104 ? -0.153 3.440 17.706 1.00 95.75 104 ASP A O 1
ATOM 827 N N . GLU A 1 105 ? -0.237 1.253 17.250 1.00 94.88 105 GLU A N 1
ATOM 828 C CA . GLU A 1 105 ? -1.660 1.064 17.604 1.00 94.88 105 GLU A CA 1
ATOM 829 C C . GLU A 1 105 ? -2.056 1.720 18.944 1.00 94.88 105 GLU A C 1
ATOM 831 O O . GLU A 1 105 ? -3.068 2.427 19.015 1.00 94.88 105 GLU A O 1
ATOM 836 N N . ASP A 1 106 ? -1.247 1.539 19.992 1.00 94.19 106 ASP A N 1
ATOM 837 C CA . ASP A 1 106 ? -1.524 2.081 21.330 1.00 94.19 106 ASP A CA 1
ATOM 838 C C . ASP A 1 106 ? -1.389 3.608 21.388 1.00 94.19 106 ASP A C 1
ATOM 840 O O . ASP A 1 106 ? 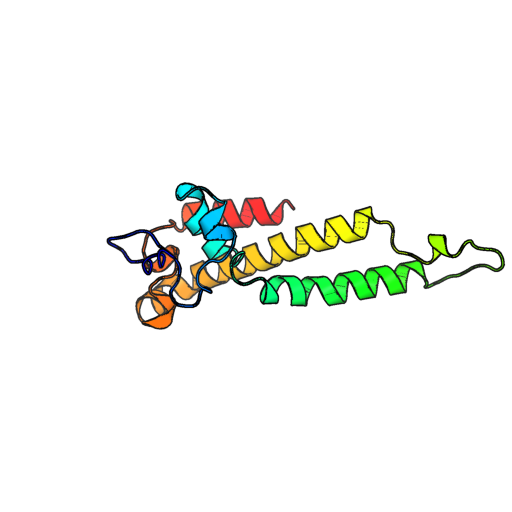-2.143 4.280 22.101 1.00 94.19 106 ASP A O 1
ATOM 844 N N . ILE A 1 107 ? -0.444 4.163 20.625 1.00 93.94 107 ILE A N 1
ATOM 845 C CA . ILE A 1 107 ? -0.206 5.608 20.523 1.00 93.94 107 ILE A CA 1
ATOM 846 C C . ILE A 1 107 ? -1.320 6.242 19.688 1.00 93.94 107 ILE A C 1
ATOM 848 O O . ILE A 1 107 ? -1.906 7.252 20.080 1.00 93.94 107 ILE A O 1
ATOM 852 N N . ASP A 1 108 ? -1.677 5.617 18.568 1.00 93.19 108 ASP A N 1
ATOM 853 C CA . ASP A 1 108 ? -2.722 6.103 17.678 1.00 93.19 108 ASP A CA 1
ATOM 854 C C . ASP A 1 108 ? -4.104 6.114 18.350 1.00 93.19 108 ASP A C 1
ATOM 856 O O . ASP A 1 108 ? -4.936 6.971 18.048 1.00 93.19 108 ASP A O 1
ATOM 860 N N . ASN A 1 109 ? -4.357 5.218 19.308 1.00 92.38 109 ASN A N 1
ATOM 861 C CA . ASN A 1 109 ? -5.591 5.224 20.097 1.00 92.38 109 ASN A CA 1
ATOM 862 C C . ASN A 1 109 ? -5.695 6.441 21.046 1.00 92.38 109 ASN A C 1
ATOM 864 O O . ASN A 1 109 ? -6.804 6.837 21.416 1.00 92.38 109 ASN A O 1
ATOM 868 N N . GLN A 1 110 ? -4.567 7.058 21.412 1.00 93.81 110 GLN A N 1
ATOM 869 C CA . GLN A 1 110 ? -4.498 8.217 22.314 1.00 93.81 110 GLN A CA 1
ATOM 870 C C . GLN A 1 110 ? -4.533 9.565 21.572 1.00 93.81 110 GLN A C 1
ATOM 872 O O . GLN A 1 110 ? -4.742 10.603 22.198 1.00 93.81 110 GLN A O 1
ATOM 877 N N . VAL A 1 111 ? -4.370 9.568 20.245 1.00 93.88 111 VAL A N 1
ATOM 878 C CA . VAL A 1 111 ? -4.275 10.789 19.431 1.00 93.88 111 VAL A CA 1
ATOM 879 C C . VAL A 1 111 ? -5.532 10.974 18.584 1.00 93.88 111 VAL A C 1
ATOM 881 O O . VAL A 1 111 ? -5.860 10.149 17.735 1.00 93.88 111 VAL A O 1
ATOM 884 N N . GLU A 1 112 ? -6.219 12.108 18.745 1.00 90.25 112 GLU A N 1
ATOM 885 C CA . GLU A 1 112 ? -7.492 12.398 18.062 1.00 90.25 112 GLU A CA 1
ATOM 886 C C . GLU A 1 112 ? -7.419 12.220 16.536 1.00 90.25 112 GLU A C 1
ATOM 888 O O . GLU A 1 112 ? -8.294 11.593 15.932 1.00 90.25 112 GLU A O 1
ATOM 893 N N . ARG A 1 113 ? -6.329 12.696 15.920 1.00 89.44 113 ARG A N 1
ATOM 894 C CA . ARG A 1 113 ? -6.088 12.582 14.475 1.00 89.44 113 ARG A CA 1
ATOM 895 C C . ARG A 1 113 ? -6.076 11.128 13.990 1.00 89.44 113 ARG A C 1
ATOM 897 O O . ARG A 1 113 ? -6.551 10.849 12.890 1.00 89.44 113 ARG A O 1
ATOM 904 N N . THR A 1 114 ? -5.502 10.209 14.764 1.00 92.12 114 THR A N 1
ATOM 905 C CA . THR A 1 114 ? -5.201 8.840 14.313 1.00 92.12 114 THR A CA 1
ATOM 906 C C . THR A 1 114 ? -6.069 7.769 14.958 1.00 92.12 114 THR A C 1
ATOM 908 O O . THR A 1 114 ? -6.134 6.658 14.437 1.00 92.12 114 THR A O 1
ATOM 911 N N . ARG A 1 115 ? -6.886 8.131 15.950 1.00 93.06 115 ARG A N 1
ATOM 912 C CA . ARG A 1 115 ? -7.886 7.252 16.574 1.00 93.06 115 ARG A CA 1
ATOM 913 C C . ARG A 1 115 ? -8.904 6.665 15.586 1.00 93.06 115 ARG A C 1
ATOM 915 O O . ARG A 1 115 ? -9.514 5.635 15.855 1.00 93.06 115 ARG A O 1
ATOM 922 N N . SER A 1 116 ? -9.100 7.314 14.435 1.00 94.19 116 SER A N 1
ATOM 923 C CA . SER A 1 116 ? -9.975 6.831 13.353 1.00 94.19 116 SER A CA 1
ATOM 924 C C . SER A 1 116 ? -9.328 5.773 12.446 1.00 94.19 116 SER A C 1
ATOM 926 O O . SER A 1 116 ? -10.008 5.229 11.575 1.00 94.19 116 SER A O 1
ATOM 928 N N . ARG A 1 117 ? -8.038 5.449 12.620 1.00 94.62 117 ARG A N 1
ATOM 929 C CA . ARG A 1 117 ? -7.348 4.427 11.814 1.00 94.62 117 ARG A CA 1
ATOM 930 C C . ARG A 1 117 ? -7.929 3.024 12.049 1.00 94.62 117 ARG A C 1
ATOM 932 O O . ARG A 1 117 ? -8.498 2.769 13.114 1.00 94.62 117 ARG A O 1
ATOM 939 N N . PRO A 1 118 ? -7.794 2.093 11.087 1.00 95.00 118 PRO A N 1
ATOM 940 C CA . PRO A 1 118 ? -8.459 0.789 11.142 1.00 95.00 118 PRO A CA 1
ATOM 941 C C . PRO A 1 118 ? -8.130 -0.076 12.363 1.00 95.00 118 PRO A C 1
ATOM 943 O O . PRO A 1 118 ? -9.027 -0.754 12.859 1.00 95.00 118 PRO A O 1
ATOM 946 N N . LEU A 1 119 ? -6.885 -0.055 12.852 1.00 95.12 119 LEU A N 1
ATOM 947 C CA . LEU A 1 119 ? -6.476 -0.827 14.032 1.00 95.12 119 LEU A CA 1
ATOM 948 C C . LEU A 1 119 ? -7.036 -0.217 15.341 1.00 95.12 119 LEU A C 1
ATOM 950 O O . LEU A 1 119 ? -7.881 -0.870 15.954 1.00 95.12 119 LEU A O 1
ATOM 954 N N . PRO A 1 120 ? -6.755 1.056 15.705 1.00 92.81 120 PRO A N 1
ATOM 955 C CA . PRO A 1 120 ? -7.323 1.683 16.911 1.00 92.81 120 PRO A CA 1
ATOM 956 C C . PRO A 1 120 ? -8.861 1.716 16.968 1.00 92.81 120 PRO A C 1
ATOM 958 O O . PRO A 1 120 ? -9.473 1.614 18.036 1.00 92.81 120 PRO A O 1
ATOM 961 N N . SER A 1 121 ? -9.515 1.863 15.811 1.00 93.12 121 SER A N 1
ATOM 962 C CA . SER A 1 121 ? -10.982 1.861 15.705 1.00 93.12 121 SER A CA 1
ATOM 963 C C . SER A 1 121 ? -11.601 0.456 15.681 1.00 93.12 121 SER A C 1
ATOM 965 O O . SER A 1 121 ? -12.829 0.335 15.663 1.00 93.12 121 SER A O 1
ATOM 967 N N . GLY A 1 122 ? -10.783 -0.601 15.680 1.00 93.44 122 GLY A N 1
ATOM 968 C CA . GLY A 1 122 ? -11.224 -1.997 15.691 1.00 93.44 122 GLY A CA 1
ATOM 969 C C . GLY A 1 12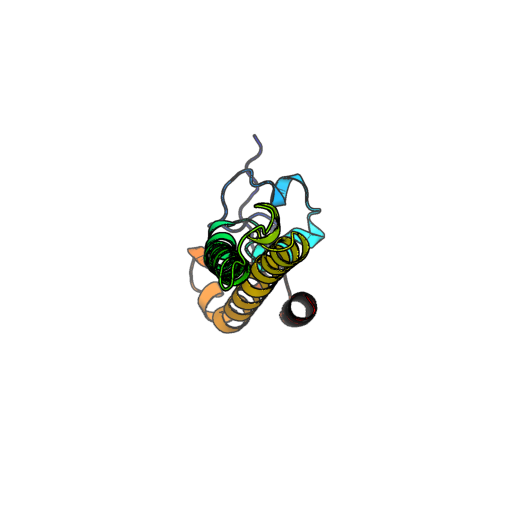2 ? -11.838 -2.488 14.375 1.00 93.44 122 GLY A C 1
ATOM 970 O O . GLY A 1 122 ? -12.530 -3.506 14.366 1.00 93.44 122 GLY A O 1
ATOM 971 N N . LYS A 1 123 ? -11.627 -1.786 13.254 1.00 95.25 123 LYS A N 1
ATOM 972 C CA . LYS A 1 123 ? -12.118 -2.201 11.922 1.00 95.25 123 LYS A CA 1
ATOM 973 C C . LYS A 1 123 ? -11.204 -3.212 11.236 1.00 95.25 123 LYS A C 1
ATOM 975 O O . LYS A 1 123 ? -11.650 -3.934 10.345 1.00 95.25 123 LYS A O 1
ATOM 980 N N . ALA A 1 124 ? -9.955 -3.306 11.678 1.00 95.31 124 ALA A N 1
ATOM 981 C CA . ALA A 1 124 ? -9.042 -4.389 11.353 1.00 95.31 124 ALA A CA 1
ATOM 982 C C . ALA A 1 124 ? -8.490 -4.996 12.647 1.00 95.31 124 ALA A C 1
ATOM 984 O O . ALA A 1 124 ? -8.340 -4.316 13.654 1.00 95.31 124 ALA A O 1
ATOM 985 N N . THR A 1 125 ? -8.179 -6.289 12.617 1.00 95.94 125 THR A N 1
ATOM 986 C CA . THR A 1 125 ? -7.494 -6.968 13.729 1.00 95.94 125 THR A CA 1
ATOM 987 C C . THR A 1 125 ? -6.006 -7.078 13.419 1.00 95.94 125 THR A C 1
ATOM 989 O O . THR A 1 125 ? -5.669 -7.324 12.258 1.00 95.94 125 THR A O 1
ATOM 992 N N . ARG A 1 126 ? -5.139 -7.080 14.438 1.00 96.75 126 ARG A N 1
ATOM 993 C CA . ARG A 1 126 ? -3.687 -7.306 14.283 1.00 96.75 126 ARG A CA 1
ATOM 994 C C . ARG A 1 126 ? -3.342 -8.539 13.432 1.00 96.75 126 ARG A C 1
ATOM 996 O O . ARG A 1 126 ? -2.507 -8.453 12.540 1.00 96.75 126 ARG A O 1
ATOM 1003 N N . ARG A 1 127 ? -4.033 -9.675 13.631 1.00 96.94 127 ARG A N 1
ATOM 1004 C CA . ARG A 1 127 ? -3.825 -10.899 12.821 1.00 96.94 127 ARG A CA 1
ATOM 1005 C C . ARG A 1 127 ? -4.086 -10.663 11.330 1.00 96.94 127 ARG A C 1
ATOM 1007 O O . ARG A 1 127 ? -3.273 -11.034 10.495 1.00 96.94 127 ARG A O 1
ATOM 1014 N N . ARG A 1 128 ? -5.211 -10.021 10.999 1.00 96.94 128 ARG A N 1
ATOM 1015 C CA . ARG A 1 128 ? -5.573 -9.663 9.616 1.00 96.94 128 ARG A CA 1
ATOM 1016 C C . ARG A 1 128 ? -4.598 -8.656 9.002 1.00 96.94 128 ARG A C 1
ATOM 1018 O O . ARG A 1 128 ? -4.297 -8.783 7.824 1.00 96.94 128 ARG A O 1
ATOM 1025 N N . ALA A 1 129 ? -4.087 -7.705 9.785 1.00 96.94 129 ALA A N 1
ATOM 1026 C CA . ALA A 1 129 ? -3.060 -6.770 9.325 1.00 96.94 129 ALA A CA 1
ATOM 1027 C C . ALA A 1 129 ? -1.751 -7.495 8.966 1.00 96.94 129 ALA A C 1
ATOM 1029 O O . ALA A 1 129 ? -1.203 -7.249 7.898 1.00 96.94 129 ALA A O 1
ATOM 1030 N N . TRP A 1 130 ? -1.306 -8.459 9.778 1.00 98.12 130 TRP A N 1
ATOM 1031 C CA . TRP A 1 130 ? -0.142 -9.293 9.449 1.00 98.12 130 TRP A CA 1
ATOM 1032 C C . TRP A 1 130 ? -0.330 -10.140 8.192 1.00 98.12 130 TRP A C 1
ATOM 1034 O O . TRP A 1 130 ? 0.555 -10.175 7.343 1.00 98.12 130 TRP A O 1
ATOM 1044 N N . VAL A 1 131 ? -1.489 -10.794 8.049 1.00 97.75 131 VAL A N 1
ATOM 1045 C CA . VAL A 1 131 ? -1.821 -11.535 6.820 1.00 97.75 131 VAL A CA 1
ATOM 1046 C C . VAL A 1 131 ? -1.791 -10.599 5.613 1.00 97.75 131 VAL A C 1
ATOM 1048 O O . VAL A 1 131 ? -1.268 -10.962 4.566 1.00 97.75 131 VAL A O 1
ATOM 1051 N N . PHE A 1 132 ? -2.306 -9.380 5.760 1.00 97.62 132 PHE A N 1
ATOM 1052 C CA . PHE A 1 132 ? -2.303 -8.395 4.688 1.00 97.62 132 PHE A CA 1
ATOM 1053 C C . PHE A 1 132 ? -0.889 -7.927 4.314 1.00 97.62 132 PHE A C 1
ATOM 1055 O O . PHE A 1 132 ? -0.580 -7.891 3.126 1.00 97.62 132 PHE A O 1
ATOM 1062 N N . ILE A 1 133 ? -0.011 -7.676 5.293 1.00 97.81 133 ILE A N 1
ATOM 1063 C CA . ILE A 1 133 ? 1.415 -7.394 5.048 1.00 97.81 133 ILE A CA 1
ATOM 1064 C C . ILE A 1 133 ? 2.065 -8.552 4.283 1.00 97.81 133 ILE A C 1
ATOM 1066 O O . ILE A 1 133 ? 2.756 -8.317 3.296 1.00 97.81 133 ILE A O 1
ATOM 1070 N N . ALA A 1 134 ? 1.821 -9.799 4.700 1.00 97.62 134 ALA A N 1
ATOM 1071 C CA . ALA A 1 134 ? 2.372 -10.972 4.026 1.00 97.62 134 ALA A CA 1
ATOM 1072 C C . ALA A 1 134 ? 1.899 -11.066 2.567 1.00 97.62 134 ALA A C 1
ATOM 1074 O O . ALA A 1 134 ? 2.709 -11.314 1.683 1.00 97.62 134 ALA A O 1
ATOM 1075 N N . LEU A 1 135 ? 0.616 -10.802 2.297 1.00 96.88 135 LEU A N 1
ATOM 1076 C CA . LEU A 1 135 ? 0.085 -10.753 0.930 1.00 96.88 135 LEU A CA 1
ATOM 1077 C C . LEU A 1 135 ? 0.721 -9.632 0.096 1.00 96.88 135 LEU A C 1
ATOM 1079 O O . LEU A 1 135 ? 1.017 -9.846 -1.074 1.00 96.88 135 LEU A O 1
ATOM 1083 N N . GLN A 1 136 ? 0.949 -8.455 0.684 1.00 96.56 136 GLN A N 1
ATOM 1084 C CA . GLN A 1 136 ? 1.621 -7.343 0.004 1.00 96.56 136 GLN A CA 1
ATOM 1085 C C . GLN A 1 136 ? 3.096 -7.645 -0.288 1.00 96.56 136 GLN A C 1
ATOM 1087 O O . GLN A 1 136 ? 3.603 -7.199 -1.307 1.00 96.56 136 GLN A O 1
ATOM 1092 N N . ALA A 1 137 ? 3.771 -8.408 0.573 1.00 95.38 137 ALA A N 1
ATOM 1093 C CA . ALA A 1 137 ? 5.170 -8.795 0.395 1.00 95.38 137 ALA A CA 1
ATOM 1094 C C . ALA A 1 137 ? 5.391 -9.866 -0.691 1.00 95.38 137 ALA A C 1
ATOM 1096 O O . ALA A 1 137 ? 6.531 -10.109 -1.075 1.00 95.38 137 ALA A O 1
ATOM 1097 N N . LEU A 1 138 ? 4.325 -10.519 -1.168 1.00 94.94 138 LEU A N 1
ATOM 1098 C CA . LEU A 1 138 ? 4.379 -11.479 -2.278 1.00 94.94 138 LEU A CA 1
ATOM 1099 C C . LEU A 1 138 ? 4.296 -10.813 -3.662 1.00 94.94 138 LEU A C 1
ATOM 1101 O O . LEU A 1 138 ? 4.415 -11.513 -4.666 1.00 94.94 138 LEU A O 1
ATOM 1105 N N . VAL A 1 139 ? 4.044 -9.501 -3.706 1.00 89.12 139 VAL A N 1
ATOM 1106 C CA . VAL A 1 139 ? 3.996 -8.680 -4.928 1.00 89.12 139 VAL A CA 1
ATOM 1107 C C . VAL A 1 139 ? 5.394 -8.202 -5.290 1.00 89.12 139 VAL A C 1
ATOM 1109 O O . VAL A 1 139 ? 5.762 -8.354 -6.473 1.00 89.12 139 VAL A O 1
#

Foldseek 3Di:
DDFFDQAALVDQTAQPPFDTPAVCVVPDDSLCRLLCLLLVVSPCVQLVVQLPVQLVVQLCVQQVDDDPPDDPVSSHRDVVSSVVSSLLSSLVSSLVSLVVCLVCLVVLCVDPNRCSHCRNRVVDDSVRSVVSSVVSVVD

Secondary structure (DSSP, 8-state):
---PPBP-SSS--B-TTSPTT-HHHHHS-TTTHHHHHHTTTT-THHHHHHHHHHHHHHHHHHTSSPPTT--GGGGSPPHHHHHHHHHHHHHHHHHHHHHHHHHSHHHHTTSTTTTTSTTTTTSS-HHHHHHHHHHHHT-

Sequence (139 aa):
MDMEPIQSKAAQGRVADAPNGHWVYRVLPRSVWPYAQLARWDRPIGWQLLLWPCWWSAALAASAYPRPGDPLLSLLPAPWYLVLFLASAIAMRGAGCTYNDLVDEDIDNQVERTRSRPLPSGKATRRRAWVFIALQALV

pLDDT: mean 92.77, std 6.41, range [50.31, 98.12]

Radius of gyration: 18.82 Å; chains: 1; bounding box: 48×26×58 Å